Protein AF-A0A7V5C6B0-F1 (afdb_monomer)

Mean predicted aligned error: 4.11 Å

Sequence (77 aa):
MNNVRRIVSQCRRCESNFTGVDIQSLLTEFEKGNSDFNDQMISEICKHKGLTLITDDADFKGSDLTILTANNRLLTS

Nearest PDB structures (foldseek):
  1v8o-assembly1_C  TM=6.853E-01  e=2.896E-01  Pyrobaculum aerophilum
  1v8p-assembly1_D  TM=6.763E-01  e=5.449E-01  Pyrobaculum aerophilum
  7by2-assembly1_B-2  TM=7.040E-01  e=1.700E+00  Klebsiella pneumoniae
  1v8p-assembly2_F  TM=6.758E-01  e=1.811E+00  Pyrobaculum aerophilum
  3zvk-assembly1_B  TM=6.561E-01  e=3.200E+00  Rickettsia felis

Radius of gyration: 14.18 Å; Cα contacts (8 Å, |Δi|>4): 51; chains: 1; bounding box: 22×37×32 Å

Solvent-accessible surface area (backbone atoms only — not comparable to full-atom values): 4978 Å² total; per-residue (Å²): 123,71,62,63,58,52,52,56,72,74,52,83,87,78,82,70,55,65,93,79,50,67,60,67,60,51,50,57,50,32,74,70,69,81,48,59,66,67,59,54,50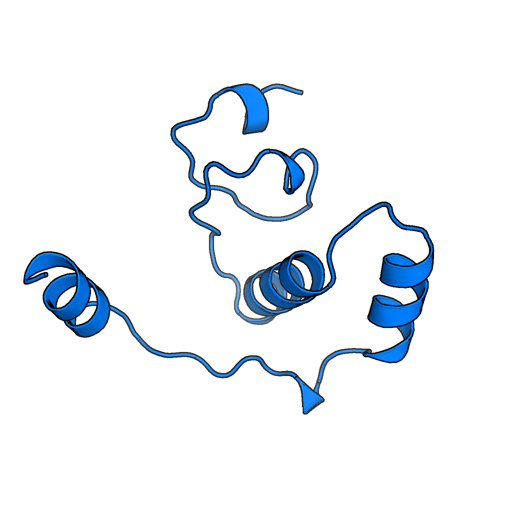,51,49,51,38,26,64,79,67,72,45,72,45,77,53,70,64,65,87,59,47,86,53,95,65,54,73,49,61,88,45,64,76,56,77,56,134

Foldseek 3Di:
DVVVVVVVVVDDDDDLCVVVDPVVVLVVVVVVVLDDSVVVSVLCSCVVVVHEDEDLDCSCQPPPHRYDYPNCNSVDD

Secondary structure (DSSP, 8-state):
-HHHHHHHHHSPP----GGGS-HHHHHHHHHTTSS-HHHHHHHHHHHHHTPPEE---GGGTT-SS-EE-S-GGGT--

pLDDT: mean 91.44, std 6.55, range [59.34, 96.56]

Structure (mmCIF, N/CA/C/O backbone):
data_AF-A0A7V5C6B0-F1
#
_entry.id   AF-A0A7V5C6B0-F1
#
loop_
_atom_site.group_PDB
_atom_site.id
_atom_site.type_symbol
_atom_site.label_atom_id
_atom_site.label_alt_id
_atom_site.label_comp_id
_atom_site.label_asym_id
_atom_site.label_entity_id
_atom_site.label_seq_id
_atom_site.pdbx_PDB_ins_code
_atom_site.Cartn_x
_atom_site.Cartn_y
_atom_site.Cartn_z
_atom_site.occupancy
_atom_site.B_iso_or_equiv
_atom_site.auth_seq_id
_atom_site.auth_comp_id
_atom_site.auth_asym_id
_atom_site.auth_atom_id
_atom_site.pdbx_PDB_model_num
ATOM 1 N N . MET A 1 1 ? 11.226 -17.780 15.347 1.00 59.34 1 MET A N 1
ATOM 2 C CA . MET A 1 1 ? 11.452 -18.195 13.939 1.00 59.34 1 MET A CA 1
ATOM 3 C C . MET A 1 1 ? 10.358 -19.094 13.343 1.00 59.34 1 MET A C 1
ATOM 5 O O . MET A 1 1 ? 10.117 -18.970 12.150 1.00 59.34 1 MET A O 1
ATOM 9 N N . ASN A 1 2 ? 9.663 -19.956 14.103 1.00 73.50 2 ASN A N 1
ATOM 10 C CA . ASN A 1 2 ? 8.660 -20.875 13.525 1.00 73.50 2 ASN A CA 1
ATOM 11 C C . ASN A 1 2 ? 7.348 -20.179 13.071 1.00 73.50 2 ASN A C 1
ATOM 13 O O . ASN A 1 2 ? 6.749 -20.553 12.065 1.00 73.50 2 ASN A O 1
ATOM 17 N N . ASN A 1 3 ? 6.944 -19.101 13.755 1.00 89.44 3 ASN A N 1
ATOM 18 C CA . ASN A 1 3 ? 5.674 -18.410 13.480 1.00 89.44 3 ASN A CA 1
ATOM 19 C C . ASN A 1 3 ? 5.634 -17.719 12.110 1.00 89.44 3 ASN A C 1
ATOM 21 O O . ASN A 1 3 ? 4.618 -17.793 11.434 1.00 89.44 3 ASN A O 1
ATOM 25 N N . VAL A 1 4 ? 6.737 -17.113 11.658 1.00 89.19 4 VAL A N 1
ATOM 26 C CA . VAL A 1 4 ? 6.774 -16.386 10.373 1.00 89.19 4 VAL A CA 1
ATOM 27 C C . VAL A 1 4 ? 6.544 -17.332 9.194 1.00 89.19 4 VAL A C 1
ATOM 29 O O . VAL A 1 4 ? 5.753 -17.030 8.307 1.00 89.19 4 VAL A O 1
ATOM 32 N N . ARG A 1 5 ? 7.163 -18.522 9.205 1.00 92.69 5 ARG A N 1
ATOM 33 C CA . ARG A 1 5 ? 6.936 -19.532 8.155 1.00 92.69 5 ARG A CA 1
ATOM 34 C C . ARG A 1 5 ? 5.491 -20.025 8.150 1.00 92.69 5 ARG A C 1
ATOM 36 O O . ARG A 1 5 ? 4.915 -20.191 7.080 1.00 92.69 5 ARG A O 1
ATOM 43 N N . ARG A 1 6 ? 4.900 -20.212 9.335 1.00 93.75 6 ARG A N 1
ATOM 44 C CA . ARG A 1 6 ? 3.492 -20.596 9.478 1.00 93.75 6 ARG A CA 1
ATOM 45 C C . ARG A 1 6 ? 2.549 -19.511 8.952 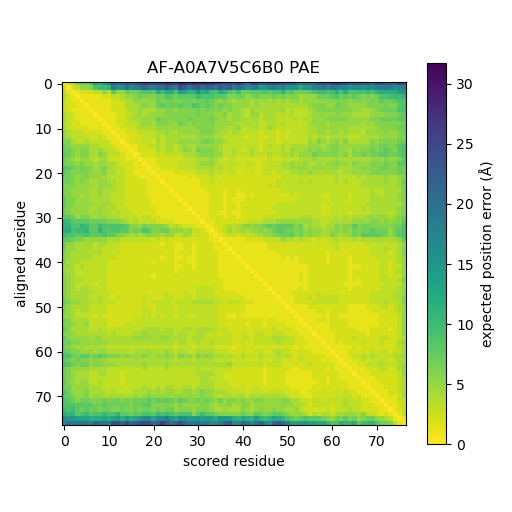1.00 93.75 6 ARG A C 1
ATOM 47 O O . ARG A 1 6 ? 1.650 -19.843 8.191 1.00 93.75 6 ARG A O 1
ATOM 54 N N . ILE A 1 7 ? 2.793 -18.241 9.272 1.00 89.81 7 ILE A N 1
ATOM 55 C CA . ILE A 1 7 ? 2.017 -17.107 8.743 1.00 89.81 7 ILE A CA 1
ATOM 56 C C . ILE A 1 7 ? 2.076 -17.105 7.215 1.00 89.81 7 ILE A C 1
ATOM 58 O O . ILE A 1 7 ? 1.043 -17.184 6.564 1.00 89.81 7 ILE A O 1
ATOM 62 N N . VAL A 1 8 ? 3.280 -17.139 6.636 1.00 91.56 8 VAL A N 1
ATOM 63 C CA . VAL A 1 8 ? 3.459 -17.146 5.174 1.00 91.56 8 VAL A CA 1
ATOM 64 C C . VAL A 1 8 ? 2.766 -18.348 4.523 1.00 91.56 8 VAL A C 1
ATOM 66 O O . VAL A 1 8 ? 2.206 -18.203 3.442 1.00 91.56 8 VAL A O 1
ATOM 69 N N . SER A 1 9 ? 2.755 -19.518 5.174 1.00 94.69 9 SER A N 1
ATOM 70 C CA . SER A 1 9 ? 2.048 -20.705 4.666 1.00 94.69 9 SER A CA 1
ATOM 71 C C . SER A 1 9 ? 0.522 -20.553 4.628 1.00 94.69 9 SER A C 1
ATOM 73 O O . SER A 1 9 ? -0.139 -21.272 3.887 1.00 94.69 9 SER A O 1
ATOM 75 N N . GLN A 1 10 ? -0.031 -19.620 5.408 1.00 94.19 10 GLN A N 1
ATOM 76 C CA . GLN A 1 10 ? -1.457 -19.287 5.432 1.00 94.19 10 GLN A CA 1
ATOM 77 C C . GLN A 1 10 ? -1.798 -18.087 4.534 1.00 94.19 10 GLN A C 1
ATOM 79 O O . GLN A 1 10 ? -2.973 -17.781 4.341 1.00 94.19 10 GLN A O 1
ATOM 84 N N . CYS A 1 11 ? -0.797 -17.405 3.972 1.00 93.50 11 CYS A N 1
ATOM 85 C CA . CYS A 1 11 ? -0.994 -16.252 3.104 1.00 93.50 11 CYS A CA 1
ATOM 86 C C . CYS A 1 11 ? -1.076 -16.668 1.633 1.00 93.50 11 CYS A C 1
ATOM 88 O O . CYS A 1 11 ? -0.301 -17.492 1.144 1.00 93.50 11 CYS A O 1
ATOM 90 N N . ARG A 1 12 ? -1.949 -15.998 0.878 1.00 93.12 12 ARG A N 1
ATOM 91 C CA . ARG A 1 12 ? -1.885 -16.004 -0.583 1.00 93.12 12 ARG A CA 1
ATOM 92 C C . ARG A 1 12 ? -0.968 -14.872 -1.039 1.00 93.12 12 ARG A C 1
ATOM 94 O O . ARG A 1 12 ? -1.219 -13.712 -0.730 1.00 93.12 12 ARG A O 1
ATOM 101 N N . ARG A 1 13 ? 0.080 -15.207 -1.792 1.00 91.19 13 ARG A N 1
ATOM 102 C CA . ARG A 1 13 ? 0.951 -14.206 -2.428 1.00 91.19 13 ARG A CA 1
ATOM 103 C C . ARG A 1 13 ? 0.169 -13.442 -3.495 1.00 91.19 13 ARG A C 1
ATOM 105 O O . ARG A 1 13 ? -0.688 -14.021 -4.165 1.00 91.19 13 ARG A O 1
ATOM 112 N N . CYS A 1 14 ? 0.482 -12.165 -3.667 1.00 91.06 14 CYS A N 1
ATOM 113 C CA . CYS A 1 14 ? -0.091 -11.347 -4.724 1.00 91.06 14 CYS A CA 1
ATOM 114 C C . CYS A 1 14 ? 0.993 -10.493 -5.383 1.00 91.06 14 CYS A C 1
ATOM 116 O O . CYS A 1 14 ? 1.940 -10.074 -4.723 1.00 91.06 14 CYS A O 1
ATOM 118 N N . GLU A 1 15 ? 0.847 -10.269 -6.687 1.00 92.12 15 GLU A N 1
ATOM 119 C CA . GLU A 1 15 ? 1.733 -9.383 -7.443 1.00 92.12 15 GLU A CA 1
ATOM 120 C C . GLU A 1 15 ? 1.463 -7.921 -7.095 1.00 92.12 15 GLU A C 1
ATOM 122 O O . GLU A 1 15 ? 0.303 -7.542 -6.908 1.00 92.12 15 GLU A O 1
ATOM 127 N N . SER A 1 16 ? 2.509 -7.097 -7.093 1.00 88.25 16 SER A N 1
ATOM 128 C CA . SER A 1 16 ? 2.440 -5.672 -6.738 1.00 88.25 16 SER A CA 1
ATOM 129 C C . SER A 1 16 ? 1.646 -4.813 -7.724 1.00 88.25 16 SER A C 1
ATOM 131 O O . SER A 1 16 ? 1.338 -3.670 -7.416 1.00 88.25 16 SER A O 1
ATOM 133 N N . ASN A 1 17 ? 1.332 -5.340 -8.914 1.00 89.00 17 ASN A N 1
ATOM 134 C CA . ASN A 1 17 ? 0.751 -4.577 -10.022 1.00 89.00 17 ASN A CA 1
ATOM 135 C C . ASN A 1 17 ? 1.600 -3.362 -10.444 1.00 89.00 17 ASN A C 1
ATOM 137 O O . ASN A 1 17 ? 1.079 -2.421 -11.026 1.00 89.00 17 ASN A O 1
ATOM 141 N N . PHE A 1 18 ? 2.910 -3.386 -10.180 1.00 91.62 18 PHE A N 1
ATOM 142 C CA . PHE A 1 18 ? 3.808 -2.253 -10.423 1.00 91.62 18 PHE A CA 1
ATOM 143 C C . PHE A 1 18 ? 3.733 -1.704 -11.857 1.00 91.62 18 PHE A C 1
ATOM 145 O O . PHE A 1 18 ? 3.775 -0.500 -12.062 1.00 91.62 18 PHE A O 1
ATOM 152 N N . THR A 1 19 ? 3.554 -2.573 -12.855 1.00 92.94 19 THR A N 1
ATOM 153 C CA . THR A 1 19 ? 3.423 -2.170 -14.265 1.00 92.94 19 THR A CA 1
ATOM 154 C C . THR A 1 19 ?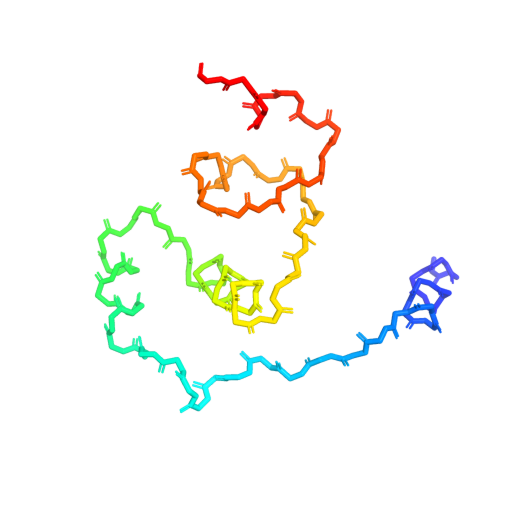 2.138 -1.401 -14.580 1.00 92.94 19 THR A C 1
ATOM 156 O O . THR A 1 19 ? 2.062 -0.776 -15.631 1.00 92.94 19 THR A O 1
ATOM 159 N N . GLY A 1 20 ? 1.116 -1.500 -13.727 1.00 91.31 20 GLY A N 1
ATOM 160 C CA . GLY A 1 20 ? -0.159 -0.792 -13.862 1.00 91.31 20 GLY A CA 1
ATOM 161 C C . GLY A 1 20 ? -0.276 0.449 -12.977 1.00 91.31 20 GLY A C 1
ATOM 162 O O . GLY A 1 20 ? -1.298 1.124 -13.034 1.00 91.31 20 GLY A O 1
ATOM 163 N N . VAL A 1 21 ? 0.735 0.735 -12.154 1.00 93.69 21 VAL A N 1
ATOM 164 C CA . VAL A 1 21 ? 0.778 1.914 -11.283 1.00 93.69 21 VAL A CA 1
ATOM 165 C C . VAL A 1 21 ? 1.300 3.116 -12.069 1.00 93.69 21 VAL A C 1
ATOM 167 O O . VAL A 1 21 ? 2.258 2.996 -12.836 1.00 93.69 21 VAL A O 1
ATOM 170 N N . ASP A 1 22 ? 0.712 4.292 -11.842 1.00 95.00 22 ASP A N 1
ATOM 171 C CA . ASP A 1 22 ? 1.272 5.556 -12.325 1.00 95.00 22 ASP A CA 1
ATOM 172 C C . ASP A 1 22 ? 2.487 5.951 -11.473 1.00 95.00 22 ASP A C 1
ATOM 174 O O . ASP A 1 22 ? 2.400 6.707 -10.502 1.00 95.00 22 ASP A O 1
ATOM 178 N N . ILE A 1 23 ? 3.642 5.390 -11.834 1.00 94.94 23 ILE A N 1
ATOM 179 C CA . ILE A 1 23 ? 4.889 5.581 -11.092 1.00 94.94 23 ILE A CA 1
ATOM 180 C C . ILE A 1 23 ? 5.318 7.051 -11.029 1.00 94.94 23 ILE A C 1
ATOM 182 O O . ILE A 1 23 ? 5.911 7.465 -10.038 1.00 94.94 23 ILE A O 1
ATOM 186 N N . GLN A 1 24 ? 4.994 7.853 -12.047 1.00 96.25 24 GLN A N 1
ATOM 187 C CA . GLN A 1 24 ? 5.376 9.263 -12.068 1.00 96.25 24 GLN A CA 1
ATOM 188 C C . GLN A 1 24 ? 4.559 10.069 -11.072 1.00 96.25 24 GLN A C 1
ATOM 190 O O . GLN A 1 24 ? 5.104 10.942 -10.392 1.00 96.25 24 GLN A O 1
ATOM 195 N N . SER A 1 25 ? 3.277 9.740 -10.934 1.00 95.00 25 SER A N 1
ATOM 196 C CA . SER A 1 25 ? 2.442 10.358 -9.914 1.00 95.00 25 SER A CA 1
ATOM 197 C C . SER A 1 25 ? 2.926 9.992 -8.507 1.00 95.00 25 SER A C 1
ATOM 199 O O . SER A 1 25 ? 3.036 10.879 -7.664 1.00 95.00 25 SER A O 1
ATOM 201 N N . LEU A 1 26 ? 3.313 8.731 -8.267 1.00 94.50 26 LEU A N 1
ATOM 202 C CA . LEU A 1 26 ? 3.857 8.322 -6.963 1.00 94.50 26 LEU A CA 1
ATOM 203 C C . LEU A 1 26 ? 5.191 9.004 -6.630 1.00 94.50 26 LEU A C 1
ATOM 205 O O . LEU A 1 26 ? 5.415 9.431 -5.499 1.00 94.50 26 LEU A O 1
ATOM 209 N N . LEU A 1 27 ? 6.090 9.134 -7.609 1.00 96.12 27 LEU A N 1
ATOM 210 C CA . LEU A 1 27 ? 7.357 9.842 -7.408 1.00 96.12 27 LEU A CA 1
ATOM 211 C C . LEU A 1 27 ? 7.129 11.331 -7.129 1.00 96.12 27 LEU A C 1
ATOM 213 O O . LEU A 1 27 ? 7.756 11.878 -6.228 1.00 96.12 27 LEU A O 1
ATOM 217 N N . THR A 1 28 ? 6.178 11.957 -7.826 1.00 96.56 28 THR A N 1
ATOM 218 C CA . THR A 1 28 ? 5.807 13.359 -7.584 1.00 96.56 28 THR A CA 1
ATOM 219 C C . THR A 1 28 ? 5.285 13.568 -6.160 1.00 96.56 28 THR A C 1
ATOM 221 O O . THR A 1 28 ? 5.625 14.562 -5.524 1.00 96.56 28 THR A O 1
ATOM 224 N N . GLU A 1 29 ? 4.468 12.653 -5.629 1.00 93.38 29 GLU A N 1
ATOM 225 C CA . GLU A 1 29 ? 4.012 12.732 -4.233 1.00 93.38 29 GLU A CA 1
ATOM 226 C C . GLU A 1 29 ? 5.138 12.433 -3.238 1.00 93.38 29 GLU A C 1
ATOM 228 O O . GLU A 1 29 ? 5.268 13.130 -2.230 1.00 93.38 29 GLU A O 1
ATOM 233 N N . PHE A 1 30 ? 5.993 11.450 -3.535 1.00 94.69 30 PHE A N 1
ATOM 234 C CA . PHE A 1 30 ? 7.154 11.124 -2.706 1.00 94.69 30 PHE A CA 1
ATOM 235 C C . PHE A 1 30 ? 8.102 12.321 -2.549 1.00 94.69 30 PHE A C 1
ATOM 237 O O . PHE A 1 30 ? 8.544 12.624 -1.443 1.00 94.69 30 PHE A O 1
ATOM 244 N N . GLU A 1 31 ? 8.356 13.063 -3.629 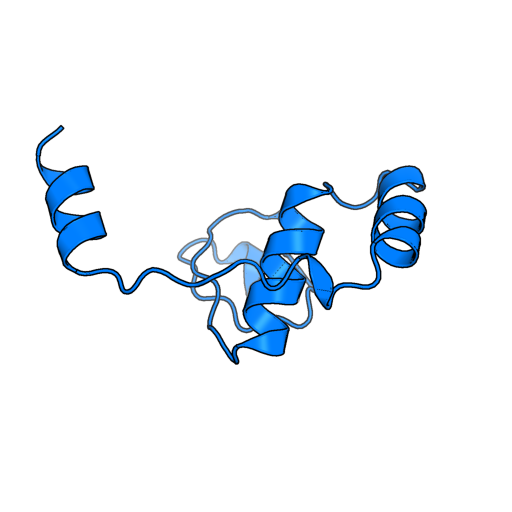1.00 96.38 31 GLU A N 1
ATOM 245 C CA . GLU A 1 31 ? 9.195 14.268 -3.618 1.00 96.38 31 GLU A CA 1
ATOM 246 C C . GLU A 1 31 ? 8.654 15.385 -2.713 1.00 96.38 31 GLU A C 1
ATOM 248 O O . GLU A 1 31 ? 9.430 16.213 -2.233 1.00 96.38 31 GLU A O 1
ATOM 253 N N . LYS A 1 32 ? 7.345 15.406 -2.420 1.00 94.12 32 LYS A N 1
ATOM 254 C CA . LYS A 1 32 ? 6.762 16.361 -1.461 1.00 94.12 32 LYS A CA 1
ATOM 255 C C . LYS A 1 32 ? 7.118 16.035 -0.009 1.00 94.12 32 LYS A C 1
ATOM 257 O O . LYS A 1 32 ? 6.938 16.895 0.849 1.00 94.12 32 LYS A O 1
ATOM 262 N N . GLY A 1 33 ? 7.591 14.818 0.273 1.00 89.25 33 GLY A N 1
ATOM 263 C CA . GLY A 1 33 ? 8.041 14.386 1.599 1.00 89.25 33 GLY A CA 1
ATOM 264 C C . GLY A 1 33 ? 6.927 14.080 2.604 1.00 89.25 33 GLY A C 1
ATOM 265 O O . GLY A 1 33 ? 7.209 13.944 3.789 1.00 89.25 33 GLY A O 1
ATOM 266 N N . ASN A 1 34 ? 5.672 13.984 2.154 1.00 85.12 34 ASN A N 1
ATOM 267 C CA . ASN A 1 34 ? 4.517 13.731 3.027 1.00 85.12 34 ASN A CA 1
ATOM 268 C C . ASN A 1 34 ? 4.166 12.242 3.177 1.00 85.12 34 ASN A C 1
ATOM 270 O O . ASN A 1 34 ? 3.342 11.901 4.020 1.00 85.12 34 ASN A O 1
ATOM 274 N N . SER A 1 35 ? 4.727 11.372 2.335 1.00 84.81 35 SER A N 1
ATOM 275 C CA . SER A 1 35 ? 4.445 9.935 2.343 1.00 84.81 35 SER A CA 1
ATOM 276 C C . SER A 1 35 ? 5.628 9.153 1.795 1.00 84.81 35 SER A C 1
ATOM 278 O O . SER A 1 35 ? 6.154 9.511 0.736 1.00 84.81 35 SER A O 1
ATOM 280 N N . ASP A 1 36 ? 5.978 8.051 2.447 1.00 92.69 36 ASP A N 1
ATOM 281 C CA . ASP A 1 36 ? 7.019 7.152 1.969 1.00 92.69 36 ASP A CA 1
ATOM 282 C C . ASP A 1 36 ? 6.581 6.392 0.709 1.00 92.69 36 ASP A C 1
ATOM 284 O O . ASP A 1 36 ? 5.410 6.067 0.497 1.00 92.69 36 ASP A O 1
ATOM 288 N N . PHE A 1 37 ? 7.539 6.087 -0.166 1.00 93.56 37 PHE A N 1
ATOM 289 C CA . PHE A 1 37 ? 7.259 5.408 -1.432 1.00 93.56 37 PHE A CA 1
ATOM 290 C C . PHE A 1 37 ? 6.641 4.009 -1.237 1.00 93.56 37 PHE A C 1
ATOM 292 O O . PHE A 1 37 ? 5.743 3.608 -1.981 1.00 93.56 37 PHE A O 1
ATOM 299 N N . ASN A 1 38 ? 7.091 3.250 -0.232 1.00 93.75 38 ASN A N 1
ATOM 300 C CA . ASN A 1 38 ? 6.514 1.939 0.083 1.00 93.75 38 ASN A CA 1
ATOM 301 C C . ASN A 1 38 ? 5.052 2.036 0.515 1.00 93.75 38 ASN A C 1
ATOM 303 O O . ASN A 1 38 ? 4.269 1.167 0.136 1.00 93.75 38 ASN A O 1
ATOM 307 N N . ASP A 1 39 ? 4.670 3.078 1.246 1.00 94.31 39 ASP A N 1
ATOM 308 C CA . ASP A 1 39 ? 3.297 3.229 1.727 1.00 94.31 39 ASP A CA 1
ATOM 309 C C . ASP A 1 39 ? 2.347 3.561 0.586 1.00 94.31 39 ASP A C 1
ATOM 311 O O . ASP A 1 39 ? 1.245 3.010 0.500 1.00 94.31 39 ASP A O 1
ATOM 315 N N . GLN A 1 40 ? 2.821 4.368 -0.363 1.00 94.38 40 GLN A N 1
ATOM 316 C CA . GLN A 1 40 ? 2.124 4.622 -1.618 1.00 94.38 40 GLN A CA 1
ATOM 317 C C . GLN A 1 40 ? 1.919 3.325 -2.416 1.00 94.38 40 GLN A C 1
ATOM 319 O O . GLN A 1 40 ? 0.798 3.007 -2.814 1.00 94.38 40 GLN A O 1
ATOM 324 N N . MET A 1 41 ? 2.966 2.510 -2.577 1.00 95.38 41 MET A N 1
ATOM 325 C CA . MET A 1 41 ? 2.866 1.223 -3.276 1.00 95.38 41 MET A CA 1
ATOM 326 C C . MET A 1 41 ? 1.930 0.227 -2.576 1.00 95.38 41 MET A C 1
ATOM 328 O O . MET A 1 41 ? 1.154 -0.460 -3.242 1.00 95.38 41 MET A O 1
ATOM 332 N N . ILE A 1 42 ? 1.979 0.132 -1.244 1.00 95.50 42 ILE A N 1
ATOM 333 C CA . ILE A 1 42 ? 1.072 -0.720 -0.459 1.00 95.50 42 ILE A CA 1
ATOM 334 C C . ILE A 1 42 ? -0.376 -0.251 -0.635 1.00 95.50 42 ILE A C 1
ATOM 336 O O . ILE A 1 42 ? -1.263 -1.079 -0.855 1.00 95.50 42 ILE A O 1
ATOM 340 N N . SER A 1 43 ? -0.605 1.064 -0.606 1.00 94.62 43 SER A N 1
ATOM 341 C CA . SER A 1 43 ? -1.924 1.661 -0.822 1.00 94.62 43 SER A CA 1
ATOM 342 C C . SER A 1 43 ? -2.487 1.297 -2.194 1.00 94.62 43 SER A C 1
ATOM 344 O O . SER A 1 43 ? -3.618 0.817 -2.278 1.00 94.62 43 SER A O 1
ATOM 346 N N . GLU A 1 44 ? -1.692 1.425 -3.257 1.00 95.12 44 GLU A N 1
ATOM 347 C CA . GLU A 1 44 ? -2.102 1.046 -4.614 1.00 95.12 44 GLU A CA 1
ATOM 348 C C . GLU A 1 44 ? -2.435 -0.448 -4.732 1.00 95.12 4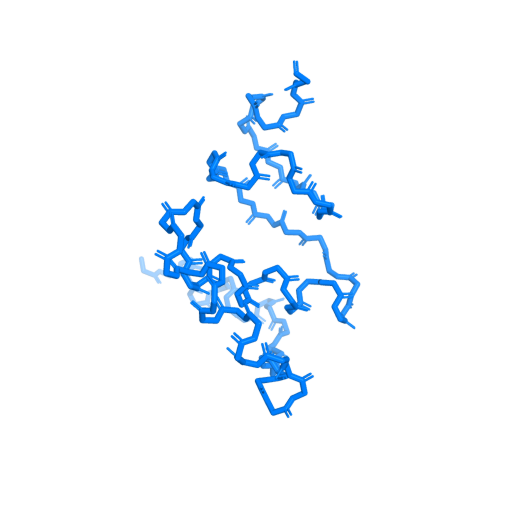4 GLU A C 1
ATOM 350 O O . GLU A 1 44 ? -3.454 -0.822 -5.322 1.00 95.12 44 GLU A O 1
ATOM 355 N N . ILE A 1 45 ? -1.639 -1.322 -4.105 1.00 95.56 45 ILE A N 1
ATOM 356 C CA . ILE A 1 45 ? -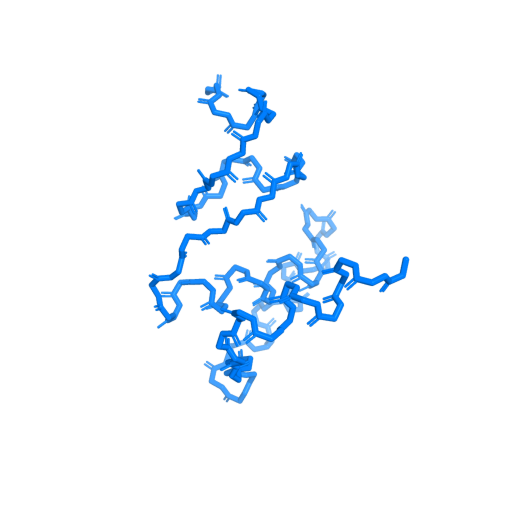1.924 -2.765 -4.060 1.00 95.56 45 ILE A CA 1
ATOM 357 C C . ILE A 1 45 ? -3.272 -3.026 -3.379 1.00 95.56 45 ILE A C 1
ATOM 359 O O . ILE A 1 45 ? -4.080 -3.807 -3.895 1.00 95.56 45 ILE A O 1
ATOM 363 N N . CYS A 1 46 ? -3.522 -2.384 -2.236 1.00 95.44 46 CYS A N 1
ATOM 364 C CA . CYS A 1 46 ? -4.762 -2.541 -1.485 1.00 95.44 46 CYS A CA 1
ATOM 365 C C . CYS A 1 46 ? -5.978 -2.051 -2.274 1.00 95.44 46 CYS A C 1
ATOM 367 O O . CYS A 1 46 ? -6.956 -2.794 -2.384 1.00 95.44 46 CYS A O 1
ATOM 369 N N . LYS A 1 47 ? -5.907 -0.861 -2.881 1.00 93.62 47 LYS A N 1
ATOM 370 C CA . LYS A 1 47 ? -6.997 -0.286 -3.685 1.00 93.62 47 LYS A CA 1
ATOM 371 C C . LYS A 1 47 ? -7.312 -1.142 -4.901 1.00 93.62 47 LYS A C 1
ATOM 373 O O . LYS A 1 47 ? -8.455 -1.547 -5.095 1.00 93.62 47 LYS A O 1
ATOM 378 N N . HIS A 1 48 ? -6.293 -1.491 -5.684 1.00 93.12 48 HIS A N 1
ATOM 379 C CA . HIS A 1 48 ? -6.481 -2.243 -6.921 1.00 93.12 48 HIS A CA 1
ATOM 380 C C . HIS A 1 48 ? -7.023 -3.658 -6.673 1.00 93.12 48 HIS A C 1
ATOM 382 O O . HIS A 1 48 ? -7.728 -4.221 -7.511 1.00 93.12 48 HIS A O 1
ATOM 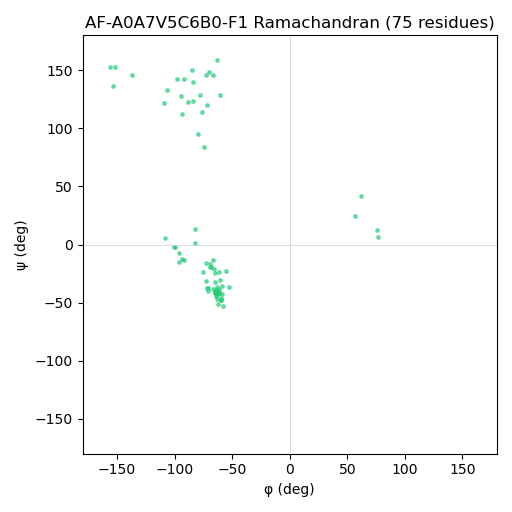388 N N . LYS A 1 49 ? -6.669 -4.283 -5.546 1.00 93.00 49 LYS A N 1
ATOM 389 C CA . LYS A 1 49 ? -7.090 -5.657 -5.228 1.00 93.00 49 LYS A CA 1
ATOM 390 C C . LYS A 1 49 ? -8.271 -5.739 -4.259 1.00 93.00 49 LYS A C 1
ATOM 392 O O . LYS A 1 49 ? -8.700 -6.852 -3.964 1.00 93.00 49 LYS A O 1
ATOM 397 N N . GLY A 1 50 ? -8.782 -4.609 -3.768 1.00 93.50 50 GLY A N 1
ATOM 398 C CA . GLY A 1 50 ? -9.852 -4.568 -2.769 1.00 93.50 50 GLY A CA 1
ATOM 399 C C . GLY A 1 50 ? -9.461 -5.237 -1.446 1.00 93.50 50 GLY A C 1
ATOM 400 O O . GLY A 1 50 ? -10.242 -6.012 -0.898 1.00 93.50 50 GLY A O 1
ATOM 401 N N . LEU A 1 51 ? -8.234 -5.004 -0.968 1.00 95.38 51 LEU A N 1
ATOM 402 C CA . LEU A 1 51 ? -7.708 -5.614 0.258 1.00 95.38 51 LEU A CA 1
ATOM 403 C C . LEU A 1 51 ? -7.826 -4.669 1.459 1.00 95.38 51 LEU A C 1
ATOM 405 O O . LEU A 1 51 ? -7.547 -3.477 1.356 1.00 95.38 51 LEU A O 1
ATOM 409 N N . THR A 1 52 ? -8.145 -5.233 2.624 1.00 95.88 52 THR A N 1
ATOM 410 C CA . THR A 1 52 ? -8.000 -4.563 3.924 1.00 95.88 52 THR A CA 1
ATOM 411 C C . THR A 1 52 ? -6.535 -4.579 4.353 1.00 95.88 52 THR A C 1
ATOM 413 O O . THR A 1 52 ? -5.911 -5.643 4.380 1.00 95.88 52 THR A O 1
ATOM 416 N N . LEU A 1 53 ? -5.989 -3.418 4.712 1.00 95.69 53 LEU A N 1
ATOM 417 C CA . LEU A 1 53 ? -4.630 -3.296 5.227 1.00 95.69 53 LEU A CA 1
ATOM 418 C C . LEU A 1 53 ? -4.617 -3.584 6.730 1.00 95.69 53 LEU A C 1
ATOM 420 O O . LEU A 1 53 ? -5.310 -2.926 7.502 1.00 95.69 53 LEU A O 1
ATOM 424 N N . ILE A 1 54 ? -3.810 -4.557 7.151 1.00 95.19 54 ILE A N 1
ATOM 425 C CA . ILE A 1 54 ? -3.514 -4.772 8.569 1.00 95.19 54 ILE A CA 1
ATOM 426 C C . ILE A 1 54 ? -2.228 -4.021 8.888 1.00 95.19 54 ILE A C 1
ATOM 428 O O . ILE A 1 54 ? -1.167 -4.395 8.389 1.00 95.19 54 ILE A O 1
ATOM 432 N N . THR A 1 55 ? -2.318 -2.973 9.700 1.00 95.06 55 THR A N 1
ATOM 433 C CA . THR A 1 55 ? -1.159 -2.179 10.120 1.00 95.06 55 THR A CA 1
ATOM 434 C C . THR A 1 55 ? -1.442 -1.476 11.443 1.00 95.06 55 THR A C 1
ATOM 436 O O . THR A 1 55 ? -2.592 -1.183 11.750 1.00 95.06 55 THR A O 1
ATOM 439 N N . ASP A 1 56 ? -0.401 -1.200 12.224 1.00 95.75 56 ASP A N 1
ATOM 440 C CA . ASP A 1 56 ? -0.462 -0.270 13.362 1.00 95.75 56 ASP A CA 1
ATOM 441 C C . ASP A 1 56 ? 0.291 1.041 13.067 1.00 95.75 56 ASP A C 1
ATOM 443 O O . ASP A 1 56 ? 0.416 1.897 13.948 1.00 95.75 56 ASP A O 1
ATOM 447 N N . ASP A 1 57 ? 0.778 1.193 11.833 1.00 93.38 57 ASP A N 1
ATOM 448 C CA . ASP A 1 57 ? 1.565 2.331 11.379 1.00 93.38 57 ASP A CA 1
ATOM 449 C C . ASP A 1 57 ? 0.701 3.589 11.231 1.00 93.38 57 ASP A C 1
ATOM 451 O O . ASP A 1 57 ? -0.281 3.608 10.485 1.00 93.38 57 ASP A O 1
ATOM 455 N N . ALA A 1 58 ? 1.066 4.630 11.980 1.00 90.94 58 ALA A N 1
ATOM 456 C CA . ALA A 1 58 ? 0.304 5.866 12.091 1.00 90.94 58 ALA A CA 1
ATOM 457 C C . ALA A 1 58 ? 0.312 6.691 10.797 1.00 90.94 58 ALA A C 1
ATOM 459 O O . ALA A 1 58 ? -0.591 7.512 10.623 1.00 90.94 58 ALA A O 1
ATOM 460 N N . ASP A 1 59 ? 1.263 6.448 9.895 1.00 89.81 59 ASP A N 1
ATOM 461 C CA . ASP A 1 59 ? 1.399 7.200 8.645 1.00 89.81 59 ASP A CA 1
ATOM 462 C C . ASP A 1 59 ? 0.255 6.902 7.662 1.00 89.81 59 ASP A C 1
ATOM 464 O O . ASP A 1 59 ? -0.073 7.715 6.800 1.00 89.81 59 ASP A O 1
ATOM 468 N N . PHE A 1 60 ? -0.481 5.804 7.875 1.00 91.88 60 PHE A N 1
ATOM 469 C CA . PHE A 1 60 ? -1.712 5.499 7.142 1.00 91.88 60 PHE A CA 1
ATOM 470 C C . PHE A 1 60 ? -2.962 6.208 7.693 1.00 91.88 60 PHE A C 1
ATOM 472 O O . PHE A 1 60 ? -4.066 5.999 7.168 1.00 91.88 60 PHE A O 1
ATOM 479 N N . LYS A 1 61 ? -2.843 7.039 8.743 1.00 90.69 61 LYS A N 1
ATOM 480 C CA . LYS A 1 61 ? -3.986 7.779 9.301 1.00 90.69 61 LYS A CA 1
ATOM 481 C C . LYS A 1 61 ? -4.588 8.695 8.235 1.00 90.69 61 LYS A C 1
ATOM 483 O O . LYS A 1 61 ? -3.902 9.518 7.644 1.00 90.69 61 LYS A O 1
ATOM 488 N N . GLY A 1 62 ? -5.903 8.597 8.041 1.00 86.44 62 GLY A N 1
ATOM 489 C CA . GLY A 1 62 ? -6.619 9.426 7.068 1.00 86.44 62 GLY A CA 1
ATOM 490 C C . GLY A 1 62 ? -6.443 8.983 5.614 1.00 86.44 62 GLY A C 1
ATOM 491 O O . GLY A 1 62 ? -6.944 9.666 4.723 1.00 86.44 62 GLY A O 1
ATOM 492 N N . SER A 1 63 ? -5.782 7.846 5.367 1.00 89.31 63 SER A N 1
ATOM 493 C CA . SER A 1 63 ? -5.835 7.195 4.059 1.00 89.31 63 SER A CA 1
ATOM 494 C C . SER A 1 63 ? -7.261 6.736 3.733 1.00 89.31 63 SER A C 1
ATOM 496 O O . SER A 1 63 ? -8.104 6.532 4.606 1.00 89.31 63 SER A O 1
ATOM 498 N N . ASP A 1 64 ? -7.529 6.544 2.449 1.00 90.75 64 ASP A N 1
ATOM 499 C CA . ASP A 1 64 ? -8.776 6.001 1.908 1.00 90.75 64 ASP A CA 1
ATOM 500 C C . ASP A 1 64 ? -8.828 4.459 1.947 1.00 90.75 64 ASP A C 1
ATOM 502 O O . ASP A 1 64 ? -9.688 3.838 1.319 1.00 90.75 64 ASP A O 1
ATOM 506 N N . LEU A 1 65 ? -7.914 3.818 2.682 1.00 94.06 65 LEU A N 1
ATOM 507 C CA . LEU A 1 65 ? -7.857 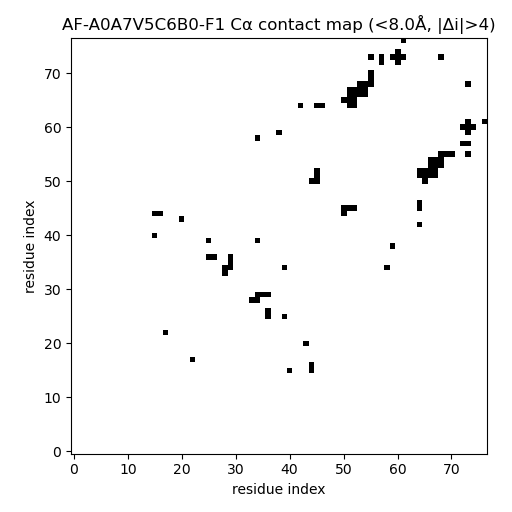2.368 2.829 1.00 94.06 65 LEU A CA 1
ATOM 508 C C . LEU A 1 65 ? -8.793 1.878 3.937 1.00 94.06 65 LEU A C 1
ATOM 510 O O . LEU A 1 65 ? -8.988 2.521 4.966 1.00 94.06 65 LEU A O 1
ATOM 514 N N . THR A 1 66 ? -9.307 0.657 3.783 1.00 95.06 66 THR A N 1
ATOM 515 C CA . THR A 1 66 ? -9.886 -0.061 4.925 1.00 95.06 66 THR A CA 1
ATOM 516 C C . THR A 1 66 ? -8.747 -0.600 5.785 1.00 95.06 66 THR A C 1
ATOM 518 O O . THR A 1 66 ? -8.011 -1.479 5.333 1.00 95.06 66 THR A O 1
ATOM 521 N N . ILE A 1 67 ? -8.611 -0.092 7.011 1.00 94.69 67 ILE A N 1
ATOM 522 C CA . ILE A 1 67 ? -7.546 -0.474 7.947 1.00 94.69 67 ILE A CA 1
ATOM 523 C C . ILE A 1 67 ? -8.109 -1.344 9.073 1.00 94.69 67 ILE A C 1
ATOM 525 O O . ILE A 1 67 ? -9.115 -1.006 9.695 1.00 94.69 67 ILE A O 1
ATOM 529 N N . LEU A 1 68 ? -7.423 -2.450 9.365 1.00 95.56 68 LEU A N 1
ATOM 530 C CA . LEU A 1 68 ? -7.599 -3.239 10.580 1.00 95.56 68 LEU A CA 1
ATOM 531 C C . LEU A 1 68 ? -6.365 -3.061 11.468 1.00 95.56 68 LEU A C 1
ATOM 533 O O . LEU A 1 68 ? -5.247 -3.363 11.061 1.00 95.56 68 LEU A O 1
ATOM 537 N N . THR A 1 69 ? -6.575 -2.584 12.690 1.00 95.88 69 THR A N 1
ATOM 538 C CA . THR A 1 69 ? -5.498 -2.145 13.583 1.00 95.88 69 THR A CA 1
ATOM 539 C C . THR A 1 69 ? -5.898 -2.322 15.044 1.00 95.88 69 THR A C 1
ATOM 541 O O . THR A 1 69 ? -7.085 -2.276 15.374 1.00 95.88 69 THR A O 1
ATOM 544 N N . ALA A 1 70 ? -4.912 -2.516 15.921 1.00 95.06 70 ALA A N 1
ATOM 545 C CA . ALA A 1 70 ? -5.096 -2.392 17.366 1.00 95.06 70 ALA A CA 1
ATOM 546 C C . ALA A 1 70 ? -4.745 -0.977 17.871 1.00 95.06 70 ALA A C 1
ATOM 548 O O . ALA A 1 70 ? -5.057 -0.618 19.010 1.00 95.06 70 ALA A O 1
ATOM 549 N N . ASN A 1 71 ? -4.107 -0.154 17.037 1.00 94.19 71 ASN A N 1
ATOM 550 C CA . ASN A 1 71 ? -3.774 1.230 17.327 1.00 94.19 71 ASN A CA 1
ATOM 551 C C . ASN A 1 71 ? -4.993 2.147 17.127 1.00 94.19 71 ASN A C 1
ATOM 553 O O . ASN A 1 71 ? -5.247 2.672 16.045 1.00 94.19 71 ASN A O 1
ATOM 557 N N . ASN A 1 72 ? -5.719 2.419 18.214 1.00 89.38 72 ASN A N 1
ATOM 558 C CA . ASN A 1 72 ? -6.917 3.270 18.196 1.00 89.38 72 ASN A CA 1
ATOM 559 C C . ASN A 1 72 ? -6.694 4.676 17.609 1.00 89.38 72 ASN A C 1
ATOM 561 O O . ASN A 1 72 ? -7.647 5.283 17.131 1.00 89.38 72 ASN A O 1
ATOM 565 N N . ARG A 1 73 ? -5.458 5.197 17.605 1.00 88.00 73 ARG A N 1
ATOM 566 C CA . ARG A 1 73 ? -5.152 6.527 17.046 1.00 88.00 73 ARG A CA 1
ATOM 567 C C . ARG A 1 73 ? -5.390 6.604 15.535 1.00 88.00 73 ARG A C 1
ATOM 569 O O . ARG A 1 73 ? -5.632 7.698 15.031 1.00 88.00 73 ARG A O 1
ATOM 576 N N . LEU A 1 74 ? -5.327 5.466 14.838 1.00 86.88 74 LEU A N 1
ATOM 577 C CA . LEU A 1 74 ? -5.648 5.347 13.413 1.00 86.88 74 LEU A CA 1
ATOM 578 C C . LEU A 1 74 ? -7.158 5.387 13.138 1.00 86.88 74 LEU A C 1
ATOM 580 O O . LEU A 1 74 ? -7.562 5.735 12.035 1.00 86.88 74 LEU A O 1
ATOM 584 N N . LEU A 1 75 ? -7.986 5.044 14.131 1.00 83.12 75 LEU A N 1
ATOM 585 C CA . LEU A 1 75 ? -9.443 4.917 13.990 1.00 83.12 75 LEU A CA 1
ATOM 586 C C . LEU A 1 75 ? -10.207 6.172 14.427 1.00 83.12 75 LEU A C 1
ATOM 588 O O . LEU A 1 75 ? -11.391 6.319 14.132 1.00 83.12 75 LEU A O 1
ATOM 592 N N . THR A 1 76 ? -9.549 7.070 15.153 1.00 76.38 76 THR A N 1
ATOM 593 C CA . THR A 1 76 ? -10.136 8.325 15.629 1.00 76.38 76 THR A CA 1
ATOM 594 C C . THR A 1 76 ? -9.835 9.460 14.656 1.00 76.38 76 THR A C 1
ATOM 596 O O . THR A 1 76 ? -8.661 9.674 14.340 1.00 76.38 76 THR A O 1
ATOM 599 N N . SER A 1 77 ? -10.873 10.187 14.222 1.00 60.78 77 SER A N 1
ATOM 600 C CA . SER A 1 77 ? -10.771 11.390 13.377 1.00 60.78 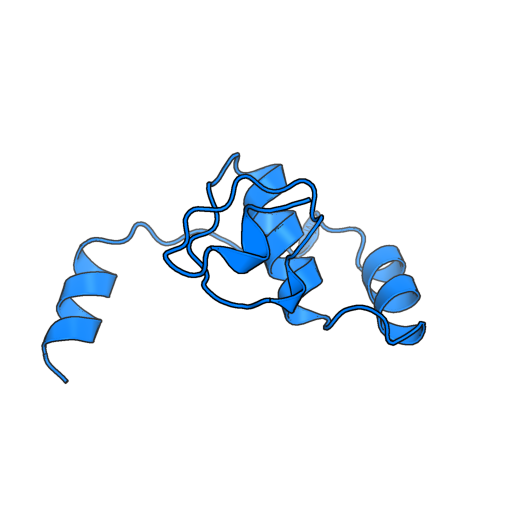77 SER A CA 1
ATOM 601 C C . SER A 1 77 ? -9.867 12.444 14.015 1.00 60.78 77 SER A C 1
ATOM 603 O O . SER A 1 77 ? -10.182 12.879 15.141 1.00 60.78 77 SER A O 1
#